Protein AF-A0A961RXB1-F1 (afdb_monomer_lite)

Sequence (75 aa):
MAMYLIHTSLSVPYNDVAAMFRRDRTTVAHACRTIEDMRDTPAFDDMIGELEKTIELMASMAGTVGSQEVRDGQA

Radius of gyration: 16.27 Å; chains: 1; bounding box: 48×29×29 Å

Structure (mmCIF, N/CA/C/O backbone):
data_AF-A0A961RXB1-F1
#
_entry.id   AF-A0A961RXB1-F1
#
loop_
_atom_site.group_PDB
_atom_site.id
_atom_site.type_symbol
_atom_site.label_atom_id
_atom_site.label_alt_id
_atom_site.label_comp_id
_atom_site.label_asym_id
_atom_site.label_entity_id
_atom_site.label_seq_id
_atom_site.pdbx_PDB_ins_code
_atom_site.Cartn_x
_atom_site.Cartn_y
_atom_site.Cartn_z
_atom_site.occupancy
_atom_site.B_iso_or_equiv
_atom_site.auth_seq_id
_atom_site.auth_comp_id
_atom_site.auth_asym_id
_atom_site.auth_atom_id
_atom_site.pdbx_PDB_model_num
ATOM 1 N N . MET A 1 1 ? 0.493 -8.198 -0.109 1.00 90.19 1 MET A N 1
ATOM 2 C CA . MET A 1 1 ? 0.917 -7.248 0.940 1.00 90.19 1 MET A CA 1
ATOM 3 C C . MET A 1 1 ? 2.169 -6.455 0.558 1.00 90.19 1 MET A C 1
ATOM 5 O O . MET A 1 1 ? 2.022 -5.275 0.311 1.00 90.19 1 MET A O 1
ATOM 9 N N . ALA A 1 2 ? 3.362 -7.048 0.392 1.00 94.69 2 ALA A N 1
ATOM 10 C CA . ALA A 1 2 ? 4.579 -6.271 0.067 1.00 94.69 2 ALA A CA 1
ATOM 11 C C . ALA A 1 2 ? 4.468 -5.394 -1.204 1.00 94.69 2 ALA A C 1
ATOM 13 O O . ALA A 1 2 ? 4.801 -4.216 -1.169 1.00 94.69 2 ALA A O 1
ATOM 14 N N . MET A 1 3 ? 3.931 -5.943 -2.303 1.00 97.06 3 MET A N 1
ATOM 15 C CA . MET A 1 3 ? 3.696 -5.185 -3.546 1.00 97.06 3 MET A CA 1
ATOM 16 C C . MET A 1 3 ? 2.733 -4.003 -3.354 1.00 97.06 3 MET A C 1
ATOM 18 O O . MET A 1 3 ? 2.923 -2.962 -3.969 1.00 97.06 3 MET A O 1
ATOM 22 N N . TYR A 1 4 ? 1.719 -4.176 -2.498 1.00 97.44 4 TYR A N 1
ATOM 23 C CA . TYR A 1 4 ? 0.762 -3.12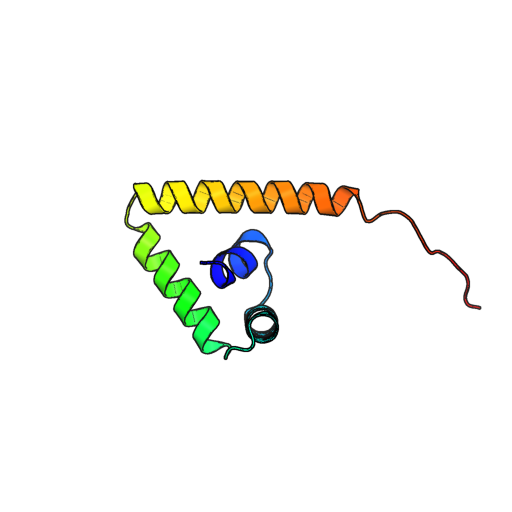4 -2.160 1.00 97.44 4 TYR A CA 1
ATOM 24 C C . TYR A 1 4 ? 1.460 -1.993 -1.410 1.00 97.44 4 TYR A C 1
ATOM 26 O O . TYR A 1 4 ? 1.414 -0.862 -1.856 1.00 97.44 4 TYR A O 1
ATOM 34 N N . LEU A 1 5 ? 2.196 -2.314 -0.345 1.00 96.06 5 LEU A N 1
ATOM 35 C CA . LEU A 1 5 ? 2.865 -1.317 0.495 1.00 96.06 5 LEU A CA 1
ATOM 36 C C . LEU A 1 5 ? 3.920 -0.509 -0.268 1.00 96.06 5 LEU A C 1
ATOM 38 O O . LEU A 1 5 ? 4.027 0.697 -0.094 1.00 96.06 5 LEU A O 1
ATOM 42 N N . ILE A 1 6 ? 4.683 -1.154 -1.153 1.00 94.75 6 ILE A N 1
ATOM 43 C CA . ILE A 1 6 ? 5.663 -0.452 -1.994 1.00 94.75 6 ILE A CA 1
ATOM 44 C C . ILE A 1 6 ? 4.955 0.499 -2.968 1.00 94.75 6 ILE A C 1
ATOM 46 O O . ILE A 1 6 ? 5.429 1.604 -3.213 1.00 94.75 6 ILE A O 1
ATOM 50 N N . HIS A 1 7 ? 3.810 0.096 -3.514 1.00 95.12 7 HIS A N 1
ATOM 51 C CA . HIS A 1 7 ? 3.039 0.982 -4.372 1.00 95.12 7 HIS A CA 1
ATOM 52 C C . HIS A 1 7 ? 2.391 2.133 -3.590 1.00 95.12 7 HIS A C 1
ATOM 54 O O . HIS A 1 7 ? 2.552 3.285 -3.973 1.00 95.12 7 HIS A O 1
ATOM 60 N N . THR A 1 8 ? 1.680 1.826 -2.507 1.00 95.06 8 THR A N 1
ATOM 61 C CA . THR A 1 8 ? 0.859 2.778 -1.752 1.00 95.06 8 THR A CA 1
ATOM 62 C C . THR A 1 8 ? 1.716 3.717 -0.906 1.00 95.06 8 THR A C 1
ATOM 64 O O . THR A 1 8 ? 1.588 4.929 -1.031 1.00 95.06 8 THR A O 1
ATOM 67 N N . SER A 1 9 ? 2.646 3.188 -0.105 1.00 94.38 9 SER A N 1
ATOM 68 C CA . SER A 1 9 ? 3.455 3.993 0.825 1.00 94.38 9 SER A CA 1
ATOM 69 C C . SER A 1 9 ? 4.668 4.653 0.165 1.00 94.38 9 SER A C 1
ATOM 71 O O . SER A 1 9 ? 5.132 5.684 0.639 1.00 94.38 9 SER A O 1
ATOM 73 N N . LEU A 1 10 ? 5.207 4.080 -0.920 1.00 92.69 10 LEU A N 1
ATOM 74 C CA . LEU A 1 10 ? 6.396 4.617 -1.609 1.00 92.69 10 LEU A CA 1
ATOM 75 C C . LEU A 1 10 ? 6.092 5.179 -3.006 1.00 92.69 10 LEU A C 1
ATOM 77 O O . LEU A 1 10 ? 7.010 5.608 -3.702 1.00 92.69 10 LEU A O 1
ATOM 81 N N . SER A 1 11 ? 4.823 5.184 -3.433 1.00 94.31 11 SER A N 1
ATOM 82 C CA . SER A 1 11 ? 4.381 5.687 -4.747 1.00 94.31 11 SER A CA 1
ATOM 83 C C . SER A 1 11 ? 5.105 5.057 -5.950 1.00 94.31 11 SER A C 1
ATOM 85 O O . SER A 1 11 ? 5.185 5.656 -7.024 1.00 94.31 11 SER A O 1
ATOM 87 N N . VAL A 1 12 ? 5.628 3.834 -5.805 1.00 95.06 12 VAL A N 1
ATOM 88 C CA . VAL A 1 12 ? 6.341 3.138 -6.888 1.00 95.06 12 VAL A CA 1
ATOM 89 C C . VAL A 1 12 ? 5.328 2.644 -7.930 1.00 95.06 12 VAL A C 1
ATOM 91 O O . VAL A 1 12 ? 4.328 2.007 -7.573 1.00 95.06 12 VAL A O 1
ATOM 94 N N . PRO A 1 13 ? 5.542 2.893 -9.233 1.00 96.19 13 PRO A N 1
ATOM 95 C CA . PRO A 1 13 ? 4.599 2.480 -10.266 1.00 96.19 13 PRO A CA 1
ATOM 96 C C . PRO A 1 13 ? 4.555 0.951 -10.419 1.00 96.19 13 PRO A C 1
ATOM 98 O O . PRO A 1 13 ? 5.545 0.251 -10.218 1.00 96.19 13 PRO A O 1
ATOM 101 N N . TYR A 1 14 ? 3.407 0.410 -10.847 1.00 96.69 14 TYR A N 1
ATOM 102 C CA . TYR A 1 14 ? 3.187 -1.045 -10.937 1.00 96.69 14 TYR A CA 1
ATOM 103 C C . TYR A 1 14 ? 4.223 -1.801 -11.772 1.00 96.69 14 TYR A C 1
ATOM 105 O O . TYR A 1 14 ? 4.497 -2.955 -11.465 1.00 96.69 14 TYR A O 1
ATOM 113 N N . ASN A 1 15 ? 4.771 -1.190 -12.826 1.00 96.81 15 ASN A N 1
ATOM 114 C CA . ASN A 1 15 ? 5.782 -1.840 -13.663 1.00 96.81 15 ASN A CA 1
ATOM 115 C C . ASN A 1 15 ? 7.089 -2.068 -12.897 1.00 96.81 15 ASN A C 1
ATOM 117 O O . ASN A 1 15 ? 7.671 -3.145 -12.998 1.00 96.81 15 ASN A O 1
ATOM 121 N N . ASP A 1 16 ? 7.498 -1.095 -12.086 1.00 97.12 16 ASP A N 1
ATOM 122 C CA . ASP A 1 16 ? 8.729 -1.179 -11.305 1.00 97.12 16 ASP A CA 1
ATOM 123 C C . ASP A 1 16 ? 8.550 -2.164 -10.147 1.00 9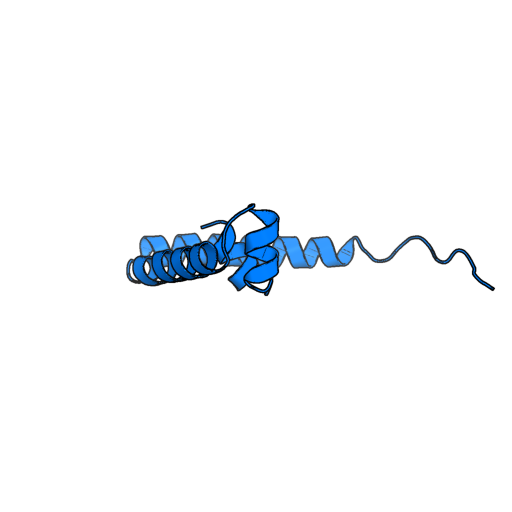7.12 16 ASP A C 1
ATOM 125 O O . ASP A 1 16 ? 9.394 -3.035 -9.938 1.00 97.12 16 ASP A O 1
ATOM 129 N N . VAL A 1 17 ? 7.389 -2.138 -9.477 1.00 97.00 17 VAL A N 1
ATOM 130 C CA . VAL A 1 17 ? 7.029 -3.167 -8.487 1.00 97.00 17 VAL A CA 1
ATOM 131 C C . VAL A 1 17 ? 7.020 -4.556 -9.134 1.00 97.00 17 VAL A C 1
ATOM 133 O O . VAL A 1 17 ? 7.598 -5.500 -8.602 1.00 97.00 17 VAL A O 1
ATOM 136 N N . ALA A 1 18 ? 6.416 -4.712 -10.310 1.00 97.38 18 ALA A N 1
ATOM 137 C CA . ALA A 1 18 ? 6.380 -5.990 -11.015 1.00 97.38 18 ALA A CA 1
ATOM 138 C C . ALA A 1 18 ? 7.796 -6.501 -11.335 1.00 97.38 18 ALA A C 1
ATOM 140 O O . ALA A 1 18 ? 8.099 -7.671 -11.081 1.00 97.38 18 ALA A O 1
ATOM 141 N N . ALA A 1 19 ? 8.684 -5.617 -11.798 1.00 97.50 19 ALA A N 1
ATOM 142 C CA . ALA A 1 19 ? 10.083 -5.933 -12.067 1.00 97.50 19 ALA A CA 1
ATOM 143 C C . ALA A 1 19 ? 10.839 -6.366 -10.799 1.00 97.50 19 ALA A C 1
ATOM 145 O O . ALA A 1 19 ? 11.503 -7.406 -10.817 1.00 97.50 19 AL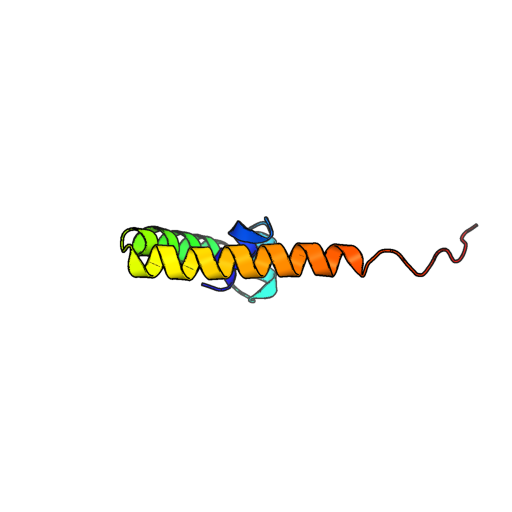A A O 1
ATOM 146 N N . MET A 1 20 ? 10.682 -5.644 -9.680 1.00 96.56 20 MET A N 1
ATOM 147 C CA . MET A 1 20 ? 11.311 -5.974 -8.389 1.00 96.56 20 MET A CA 1
ATOM 148 C C . MET A 1 20 ? 10.950 -7.384 -7.909 1.00 96.56 20 MET A C 1
ATOM 150 O O . MET A 1 20 ? 11.803 -8.113 -7.404 1.00 96.56 20 MET A O 1
ATOM 154 N N . PHE A 1 21 ? 9.693 -7.791 -8.095 1.00 95.88 21 PHE A N 1
ATOM 155 C CA . PHE A 1 21 ? 9.197 -9.099 -7.662 1.00 95.88 21 PHE A CA 1
ATOM 156 C C . PHE A 1 21 ? 9.268 -10.182 -8.747 1.00 95.88 21 PHE A C 1
ATOM 158 O O . PHE A 1 21 ? 8.867 -11.319 -8.487 1.00 95.88 21 PHE A O 1
ATOM 165 N N . ARG A 1 22 ? 9.774 -9.864 -9.949 1.00 97.25 22 ARG A N 1
ATOM 166 C CA . ARG A 1 22 ? 9.789 -10.756 -11.126 1.00 97.25 22 ARG A CA 1
ATOM 167 C C . ARG A 1 22 ? 8.401 -11.329 -11.436 1.00 97.25 22 ARG A C 1
ATOM 169 O O . ARG A 1 22 ? 8.231 -12.531 -11.644 1.00 97.25 22 ARG A O 1
ATOM 176 N N . ARG A 1 23 ? 7.391 -10.464 -11.407 1.00 96.69 23 ARG A N 1
ATOM 177 C CA . ARG A 1 23 ? 5.988 -10.788 -11.691 1.00 96.69 23 ARG A CA 1
ATOM 178 C C . ARG A 1 23 ? 5.463 -9.948 -12.844 1.00 96.69 23 ARG A C 1
ATOM 180 O O . ARG A 1 23 ? 6.118 -9.018 -13.296 1.00 96.69 23 ARG A O 1
ATOM 187 N N . ASP A 1 24 ? 4.269 -10.295 -13.311 1.00 96.81 24 ASP A N 1
ATOM 188 C CA . ASP A 1 24 ? 3.555 -9.488 -14.292 1.00 96.81 24 ASP A CA 1
ATOM 189 C C . ASP A 1 24 ? 2.878 -8.281 -13.620 1.00 96.81 24 ASP A C 1
ATOM 191 O O . ASP A 1 24 ? 2.431 -8.364 -12.471 1.00 96.81 24 ASP A O 1
ATOM 195 N N . ARG A 1 25 ? 2.736 -7.170 -14.351 1.00 96.06 25 ARG A N 1
ATOM 196 C CA . ARG A 1 25 ? 2.033 -5.960 -13.886 1.00 96.06 25 ARG A CA 1
ATOM 197 C C . ARG A 1 25 ? 0.622 -6.273 -13.370 1.00 96.06 25 ARG A C 1
ATOM 199 O O . ARG A 1 25 ? 0.172 -5.682 -12.388 1.00 96.06 25 ARG A O 1
ATOM 206 N N . THR A 1 26 ? -0.084 -7.216 -13.993 1.00 97.50 26 THR A N 1
ATOM 207 C CA . THR A 1 26 ? -1.421 -7.650 -13.557 1.00 97.50 26 THR A CA 1
ATOM 208 C C . THR A 1 26 ? -1.405 -8.349 -12.200 1.00 97.50 26 THR A C 1
ATOM 210 O O . THR A 1 26 ? -2.385 -8.243 -11.466 1.00 97.50 26 THR A O 1
ATOM 213 N N . THR A 1 27 ? -0.290 -8.987 -11.821 1.00 97.50 27 THR A N 1
ATOM 214 C CA . THR A 1 27 ? -0.108 -9.576 -10.484 1.00 97.50 27 THR A CA 1
ATOM 215 C C . THR A 1 27 ? -0.064 -8.489 -9.416 1.00 97.50 27 THR A C 1
ATOM 217 O O . THR A 1 27 ? -0.692 -8.643 -8.375 1.00 97.50 27 THR A O 1
ATOM 220 N N . VAL A 1 28 ? 0.612 -7.366 -9.685 1.00 97.44 28 VAL A N 1
ATOM 221 C CA . VAL A 1 28 ? 0.634 -6.209 -8.774 1.00 97.44 28 VAL A CA 1
ATOM 222 C C . VAL A 1 28 ? -0.768 -5.626 -8.631 1.00 97.44 28 VAL A C 1
ATOM 224 O O . VAL A 1 28 ? -1.253 -5.458 -7.518 1.00 97.44 28 VAL A O 1
ATOM 227 N N . ALA A 1 29 ? -1.465 -5.418 -9.751 1.00 97.56 29 ALA A N 1
ATOM 228 C CA . ALA A 1 29 ? -2.836 -4.915 -9.736 1.00 97.56 29 ALA A CA 1
ATOM 229 C C . ALA A 1 29 ? -3.797 -5.849 -8.978 1.00 97.56 29 ALA A C 1
ATOM 231 O O . ALA A 1 29 ? -4.679 -5.383 -8.260 1.00 97.56 29 ALA A O 1
ATOM 232 N N . HIS A 1 30 ? -3.633 -7.165 -9.132 1.00 97.88 30 HIS A N 1
ATOM 233 C CA . HIS A 1 30 ? -4.394 -8.150 -8.370 1.00 97.88 30 HIS A CA 1
ATOM 234 C C . HIS A 1 30 ? -4.068 -8.074 -6.877 1.00 97.88 30 HIS A C 1
ATOM 236 O O . HIS A 1 30 ? -4.990 -7.991 -6.078 1.00 97.88 30 HIS A O 1
ATOM 242 N N . ALA A 1 31 ? -2.785 -8.015 -6.510 1.00 97.06 31 ALA A N 1
ATOM 243 C CA . ALA A 1 31 ? -2.360 -7.889 -5.122 1.00 97.06 31 ALA A CA 1
ATOM 244 C C . ALA A 1 31 ? -2.886 -6.608 -4.458 1.00 97.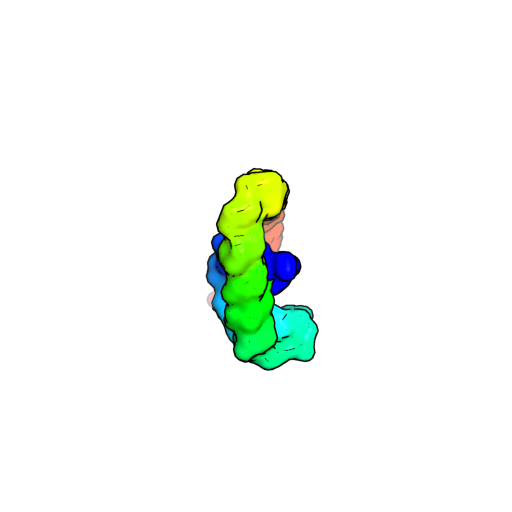06 31 ALA A C 1
ATOM 246 O O . ALA A 1 31 ? -3.250 -6.661 -3.288 1.00 97.06 31 ALA A O 1
ATOM 247 N N . CYS A 1 32 ? -2.942 -5.484 -5.180 1.00 97.50 32 CYS A N 1
ATOM 248 C CA . CYS A 1 32 ? -3.532 -4.252 -4.661 1.00 97.50 32 CYS A CA 1
ATOM 249 C C . CYS A 1 32 ? -5.030 -4.417 -4.402 1.00 97.50 32 CYS A C 1
ATOM 251 O O . CYS A 1 32 ? -5.465 -4.157 -3.289 1.00 97.50 32 CYS A O 1
ATOM 253 N N . ARG A 1 33 ? -5.795 -4.931 -5.376 1.00 97.81 33 ARG A N 1
ATOM 254 C CA . ARG A 1 33 ? -7.233 -5.193 -5.191 1.00 97.81 33 ARG A CA 1
ATOM 255 C C . ARG A 1 33 ? -7.507 -6.123 -4.015 1.00 97.81 33 ARG A C 1
ATOM 257 O O . ARG A 1 33 ? -8.318 -5.797 -3.171 1.00 97.81 33 ARG A O 1
ATOM 264 N N . THR A 1 34 ? -6.776 -7.233 -3.916 1.00 98.00 34 THR A N 1
ATOM 265 C CA . THR A 1 34 ? -6.953 -8.187 -2.816 1.00 98.00 34 THR A CA 1
ATOM 266 C C . THR A 1 34 ? -6.703 -7.559 -1.450 1.00 98.00 34 THR A C 1
ATOM 268 O O . THR A 1 34 ? -7.384 -7.918 -0.501 1.00 98.00 34 THR A O 1
ATOM 271 N N . ILE A 1 35 ? -5.731 -6.649 -1.324 1.00 97.75 35 ILE A N 1
ATOM 272 C CA . ILE A 1 35 ? -5.500 -5.961 -0.051 1.00 97.75 35 ILE A CA 1
ATOM 273 C C . ILE A 1 35 ? -6.621 -4.962 0.230 1.00 97.75 35 ILE A C 1
ATOM 275 O O . ILE A 1 35 ? -7.136 -4.990 1.338 1.00 97.75 35 ILE A O 1
ATOM 279 N N . GLU A 1 36 ? -7.036 -4.156 -0.751 1.00 97.06 36 GLU A N 1
ATOM 280 C CA . GLU A 1 36 ? -8.159 -3.215 -0.599 1.00 97.06 36 GLU A CA 1
ATOM 281 C C . GLU A 1 36 ? -9.460 -3.923 -0.197 1.00 97.06 36 GLU A C 1
ATOM 283 O O . GLU A 1 36 ? -10.101 -3.512 0.762 1.00 97.06 36 GLU A O 1
ATOM 288 N N . ASP A 1 37 ? -9.789 -5.058 -0.821 1.00 97.94 37 ASP A N 1
ATOM 289 C CA . ASP A 1 37 ? -10.963 -5.864 -0.456 1.00 97.94 37 ASP A CA 1
ATOM 290 C C . ASP A 1 37 ? -10.890 -6.372 1.002 1.00 97.94 37 ASP A C 1
ATOM 292 O O . ASP A 1 37 ? -11.902 -6.561 1.671 1.00 97.94 37 ASP A O 1
ATOM 296 N N . MET A 1 38 ? -9.683 -6.613 1.528 1.00 97.38 38 MET A N 1
ATOM 297 C CA . MET A 1 38 ? -9.491 -7.039 2.918 1.00 97.38 38 MET A CA 1
ATOM 298 C C . MET A 1 38 ? -9.573 -5.877 3.919 1.00 97.38 38 MET A C 1
ATOM 300 O O . MET A 1 38 ? -9.849 -6.127 5.097 1.00 97.38 38 MET A O 1
ATOM 304 N N . ARG A 1 39 ? -9.357 -4.624 3.484 1.00 97.19 39 ARG A N 1
ATOM 305 C CA . ARG A 1 39 ? -9.448 -3.423 4.341 1.00 97.19 39 ARG A CA 1
ATOM 306 C C . ARG A 1 39 ? -10.876 -3.125 4.803 1.00 97.19 39 ARG A C 1
ATOM 308 O O . ARG A 1 39 ? -11.053 -2.391 5.765 1.00 97.19 39 ARG A O 1
ATOM 315 N N . ASP A 1 40 ? -11.883 -3.792 4.242 1.00 97.00 40 ASP A N 1
ATOM 316 C CA . ASP A 1 40 ? -13.250 -3.783 4.784 1.00 97.00 40 ASP A CA 1
ATOM 317 C C . ASP A 1 40 ? -13.343 -4.394 6.200 1.00 97.00 40 ASP A C 1
ATOM 319 O O . ASP A 1 40 ? -14.340 -4.219 6.904 1.00 97.00 40 ASP A O 1
ATOM 323 N N . THR A 1 41 ? -12.312 -5.123 6.645 1.00 97.94 41 THR A N 1
ATOM 324 C CA . THR A 1 41 ? -12.218 -5.645 8.013 1.00 97.94 41 THR A CA 1
ATOM 325 C C . THR A 1 41 ? -11.427 -4.677 8.903 1.00 97.94 41 THR A C 1
ATOM 327 O O . THR A 1 41 ? -10.217 -4.559 8.702 1.00 97.94 41 THR A O 1
ATOM 330 N N . PRO A 1 42 ? -12.027 -4.080 9.957 1.00 97.56 42 PRO A N 1
ATOM 331 C CA . PRO A 1 42 ? -11.363 -3.049 10.765 1.00 97.56 42 PRO A CA 1
ATOM 332 C C . PRO A 1 42 ? -10.003 -3.470 11.337 1.00 97.56 42 PRO A C 1
ATOM 334 O O . PRO A 1 42 ? -9.026 -2.747 11.216 1.00 97.56 42 PRO A O 1
ATOM 337 N N . ALA A 1 43 ? -9.899 -4.692 11.870 1.00 97.62 43 ALA A N 1
ATOM 338 C CA . ALA A 1 43 ? -8.639 -5.191 12.426 1.00 97.62 43 ALA A CA 1
ATOM 339 C C . ALA A 1 43 ? -7.524 -5.356 11.373 1.00 97.62 43 ALA A C 1
ATOM 341 O O . ALA A 1 43 ? -6.341 -5.295 11.705 1.00 97.62 43 ALA A O 1
ATOM 342 N N . PHE A 1 44 ? -7.887 -5.609 10.113 1.00 97.56 44 PHE A N 1
ATOM 343 C CA . PHE A 1 44 ? -6.924 -5.699 9.020 1.00 97.56 44 PHE A CA 1
ATOM 344 C C . PHE A 1 44 ? -6.528 -4.307 8.522 1.00 97.56 44 PHE A C 1
ATOM 346 O O . PHE A 1 44 ? -5.346 -4.071 8.283 1.00 97.56 44 PHE A O 1
ATOM 353 N N . ASP A 1 45 ? -7.492 -3.390 8.417 1.00 98.06 45 ASP A N 1
ATOM 354 C CA . ASP A 1 45 ? -7.245 -1.989 8.066 1.00 98.06 45 ASP A CA 1
ATOM 355 C C . ASP A 1 45 ? -6.286 -1.317 9.054 1.00 98.06 45 ASP A C 1
ATOM 357 O O . ASP A 1 45 ? -5.288 -0.729 8.637 1.00 98.06 45 ASP A O 1
ATOM 361 N N . ASP A 1 46 ? -6.513 -1.509 10.358 1.00 98.31 46 ASP A N 1
ATOM 362 C CA . ASP A 1 46 ? -5.643 -0.994 11.418 1.00 98.31 46 ASP A CA 1
ATOM 363 C C . ASP A 1 46 ? -4.202 -1.516 11.267 1.00 98.31 46 ASP A C 1
ATOM 365 O O . ASP A 1 46 ? -3.246 -0.737 11.268 1.00 98.31 46 ASP A O 1
ATOM 369 N N . MET A 1 47 ? -4.035 -2.829 11.066 1.00 97.81 47 MET A N 1
ATOM 370 C CA . MET A 1 47 ? -2.721 -3.460 10.881 1.00 97.81 47 MET A CA 1
ATOM 371 C C . MET A 1 47 ? -1.992 -2.933 9.637 1.00 97.81 47 MET A C 1
ATOM 373 O O . MET A 1 47 ? -0.790 -2.655 9.685 1.00 97.81 47 MET A O 1
ATOM 377 N N . ILE A 1 48 ? -2.699 -2.795 8.512 1.00 97.94 48 ILE A N 1
ATOM 378 C CA . ILE A 1 48 ? -2.114 -2.235 7.292 1.00 97.94 48 ILE A CA 1
ATOM 379 C C . ILE A 1 48 ? -1.734 -0.771 7.516 1.00 97.94 48 ILE A C 1
ATOM 381 O O . ILE A 1 48 ? -0.620 -0.388 7.163 1.00 97.94 48 ILE A O 1
ATOM 385 N N . GLY A 1 49 ? -2.590 0.017 8.168 1.00 97.69 49 GLY A N 1
ATOM 386 C CA . GLY A 1 49 ? -2.316 1.415 8.489 1.00 97.69 49 GLY A CA 1
ATOM 387 C C . GLY A 1 49 ? -1.088 1.602 9.386 1.00 97.69 49 GLY A C 1
ATOM 388 O O . GLY A 1 49 ? -0.324 2.551 9.201 1.00 97.69 49 GLY A O 1
ATOM 389 N N . GLU A 1 50 ? -0.842 0.703 10.342 1.00 97.94 50 GLU A N 1
ATOM 390 C CA . GLU A 1 50 ? 0.391 0.707 11.145 1.00 97.94 50 GLU A CA 1
ATOM 391 C C . GLU A 1 50 ? 1.640 0.430 10.299 1.00 97.94 50 GLU A C 1
ATOM 393 O O . GLU A 1 50 ? 2.683 1.071 10.479 1.00 97.94 50 GLU A O 1
ATOM 398 N N . LEU A 1 51 ? 1.543 -0.500 9.351 1.00 97.50 51 LEU A N 1
ATOM 399 C CA . LEU A 1 51 ? 2.647 -0.846 8.465 1.00 97.50 51 LEU A CA 1
ATOM 400 C C . LEU A 1 51 ? 2.943 0.271 7.455 1.00 97.50 51 LEU A C 1
ATOM 402 O O . LEU A 1 51 ? 4.111 0.589 7.239 1.00 97.50 51 LEU A O 1
ATOM 406 N N . GLU A 1 52 ? 1.910 0.907 6.899 1.00 96.38 52 GLU A N 1
ATOM 407 C CA . GLU A 1 52 ? 2.028 2.084 6.028 1.00 96.38 52 GLU A CA 1
ATOM 408 C C . GLU A 1 52 ? 2.765 3.218 6.748 1.00 96.38 52 GLU A C 1
ATOM 410 O O . GLU A 1 52 ? 3.807 3.671 6.272 1.00 96.38 52 GLU A O 1
ATOM 415 N N . LYS A 1 53 ? 2.321 3.576 7.962 1.00 96.44 53 LYS A N 1
ATOM 416 C CA . LYS A 1 53 ? 2.988 4.585 8.806 1.00 96.44 53 LYS A CA 1
ATOM 417 C C . LYS A 1 53 ? 4.443 4.227 9.090 1.00 96.44 53 LYS A C 1
ATOM 419 O O . LYS A 1 53 ? 5.321 5.083 9.026 1.00 96.44 53 LYS A O 1
ATOM 424 N N . THR A 1 54 ? 4.720 2.965 9.411 1.00 96.44 54 THR A N 1
ATOM 425 C CA . THR A 1 54 ? 6.085 2.504 9.702 1.00 96.44 54 THR A CA 1
ATOM 426 C C . THR A 1 54 ? 6.995 2.661 8.484 1.00 96.44 54 THR A C 1
ATOM 428 O O . THR A 1 54 ? 8.124 3.135 8.616 1.00 96.44 54 THR A O 1
ATOM 431 N N . ILE A 1 55 ? 6.510 2.306 7.292 1.00 94.50 55 ILE A N 1
ATOM 432 C CA . ILE A 1 55 ? 7.261 2.433 6.037 1.00 94.50 55 ILE A CA 1
ATOM 433 C C . ILE A 1 55 ? 7.489 3.902 5.679 1.00 94.50 55 ILE A C 1
ATOM 435 O O . ILE A 1 55 ? 8.605 4.257 5.308 1.00 94.50 55 ILE A O 1
ATOM 439 N N . GLU A 1 56 ? 6.486 4.763 5.835 1.00 93.06 56 GLU A N 1
ATOM 440 C CA . GLU A 1 56 ? 6.613 6.209 5.613 1.00 93.06 56 GLU A CA 1
ATOM 441 C C . GLU A 1 56 ? 7.653 6.839 6.549 1.00 93.06 56 GLU A C 1
ATOM 443 O O . GLU A 1 56 ? 8.522 7.594 6.107 1.00 93.06 56 GLU A O 1
ATOM 448 N N . LEU A 1 57 ? 7.635 6.465 7.834 1.00 94.56 57 LEU A N 1
ATOM 449 C CA . LEU A 1 57 ? 8.649 6.886 8.801 1.00 94.56 57 LEU A CA 1
ATOM 450 C C . LEU A 1 57 ? 10.044 6.403 8.386 1.00 94.56 57 LEU A C 1
ATOM 452 O O . LEU A 1 57 ? 10.985 7.197 8.364 1.00 94.56 57 LEU A O 1
ATOM 456 N N . MET A 1 58 ? 10.195 5.136 7.997 1.00 93.62 58 MET A N 1
ATOM 457 C CA . MET A 1 58 ? 11.475 4.599 7.519 1.00 93.62 58 MET A CA 1
ATOM 458 C C . MET A 1 58 ? 11.968 5.302 6.253 1.00 93.62 58 MET A C 1
ATOM 460 O O . MET A 1 58 ? 13.149 5.630 6.169 1.00 93.62 58 MET A O 1
ATOM 464 N N . ALA A 1 59 ? 11.085 5.576 5.293 1.00 88.44 59 ALA A N 1
ATOM 465 C CA . ALA A 1 59 ? 11.421 6.295 4.070 1.00 88.44 59 ALA A CA 1
ATOM 466 C C . ALA A 1 59 ? 11.866 7.734 4.369 1.00 88.44 59 ALA A C 1
ATOM 468 O O . ALA A 1 59 ? 12.856 8.201 3.805 1.00 88.44 59 ALA A O 1
ATOM 469 N N . SER A 1 60 ? 11.201 8.408 5.314 1.00 88.69 60 SER A N 1
ATOM 470 C CA . SER A 1 60 ? 11.597 9.747 5.762 1.00 88.69 60 SER A CA 1
ATOM 471 C C . SER A 1 60 ? 12.992 9.758 6.402 1.00 88.69 60 SER A C 1
ATOM 473 O O . SER A 1 60 ? 13.781 10.662 6.133 1.00 88.69 60 SER A O 1
ATOM 475 N N . MET A 1 61 ? 13.342 8.718 7.171 1.00 86.88 61 MET A N 1
ATOM 476 C CA . MET A 1 61 ? 14.683 8.549 7.745 1.00 86.88 61 MET A CA 1
ATOM 477 C C . MET A 1 61 ? 15.723 8.159 6.689 1.00 86.88 61 MET A C 1
ATOM 479 O O . MET A 1 61 ? 16.851 8.632 6.730 1.00 86.88 61 MET A O 1
ATOM 483 N N . ALA A 1 62 ? 15.372 7.329 5.707 1.00 80.06 62 ALA A N 1
ATOM 484 C CA . ALA A 1 62 ? 16.276 7.003 4.604 1.00 80.06 62 ALA A CA 1
ATOM 485 C C . ALA A 1 62 ? 16.600 8.249 3.756 1.00 80.06 62 ALA A C 1
ATOM 487 O O . ALA A 1 62 ? 17.727 8.402 3.284 1.00 80.06 62 ALA A O 1
ATOM 488 N N . GLY A 1 63 ? 15.648 9.182 3.637 1.00 66.00 63 GLY A N 1
ATOM 489 C CA . GLY A 1 63 ? 15.844 10.488 3.007 1.00 66.00 63 GLY A CA 1
ATOM 490 C C . GLY A 1 63 ? 16.822 11.415 3.743 1.00 66.00 63 GLY A C 1
ATOM 491 O O . GLY A 1 63 ? 17.431 12.267 3.099 1.00 66.00 63 GLY A O 1
ATOM 492 N N . THR A 1 64 ? 17.046 11.240 5.054 1.00 55.38 64 THR A N 1
ATOM 493 C CA . THR A 1 64 ? 18.053 12.022 5.801 1.00 55.38 64 THR A CA 1
ATOM 494 C C . THR A 1 64 ? 19.473 11.462 5.6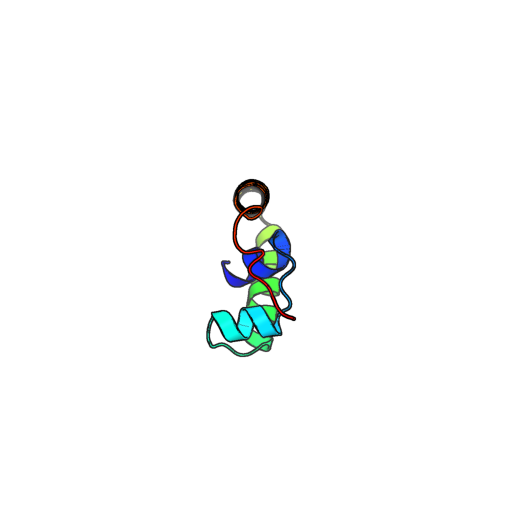67 1.00 55.38 64 THR A C 1
ATOM 496 O O . THR A 1 64 ? 20.433 12.177 5.947 1.00 55.38 64 THR A O 1
ATOM 499 N N . VAL A 1 65 ? 19.634 10.229 5.171 1.00 54.34 65 VAL A N 1
ATOM 500 C CA . VAL A 1 65 ? 20.935 9.543 5.023 1.00 54.34 65 VAL A CA 1
ATOM 501 C C . VAL A 1 65 ? 21.549 9.715 3.615 1.00 54.34 65 VAL A C 1
ATOM 503 O O . VAL A 1 65 ? 22.703 9.368 3.396 1.00 54.34 65 VAL A O 1
ATOM 506 N N . GLY A 1 66 ? 20.832 10.314 2.656 1.00 45.94 66 GLY A N 1
ATOM 507 C CA . GLY A 1 66 ? 21.250 10.392 1.244 1.00 45.94 66 GLY A CA 1
ATOM 508 C C . GLY A 1 66 ? 21.947 11.677 0.770 1.00 45.94 66 GLY A C 1
ATOM 509 O O . GLY A 1 66 ? 22.083 11.860 -0.436 1.00 45.94 66 GLY A O 1
ATOM 510 N N . SER A 1 67 ? 22.357 12.592 1.657 1.00 44.56 67 SER A N 1
ATOM 511 C CA . SER A 1 67 ? 22.959 13.882 1.260 1.00 44.56 67 SER A CA 1
ATOM 512 C C . SER A 1 67 ? 24.447 14.007 1.600 1.00 44.56 67 SER A C 1
ATOM 514 O O . SER A 1 67 ? 24.858 15.034 2.126 1.00 44.56 67 SER A O 1
ATOM 516 N N . GLN A 1 68 ? 25.285 13.009 1.306 1.00 48.12 68 GLN A N 1
ATOM 517 C CA . GLN A 1 68 ? 26.726 13.262 1.178 1.00 48.12 68 GLN A CA 1
ATOM 518 C C . GLN A 1 68 ? 27.442 12.177 0.365 1.00 48.12 68 GLN A C 1
ATOM 520 O O . GLN A 1 68 ? 27.169 10.999 0.548 1.00 48.12 68 GLN A O 1
ATOM 525 N N . GLU A 1 69 ? 28.376 12.636 -0.482 1.00 39.19 69 GLU A N 1
ATOM 526 C CA . GLU A 1 69 ? 29.282 11.887 -1.382 1.00 39.19 69 GLU A CA 1
ATOM 527 C C . GLU A 1 69 ? 28.626 11.454 -2.717 1.00 39.19 69 GLU A C 1
ATOM 529 O O . GLU A 1 69 ? 27.690 10.673 -2.743 1.00 39.19 69 GLU A O 1
ATOM 534 N N . VAL A 1 70 ? 29.002 11.939 -3.908 1.00 50.28 70 VAL A N 1
ATOM 535 C CA . VAL A 1 70 ? 30.314 12.357 -4.423 1.00 50.28 70 VAL A CA 1
ATOM 536 C C . VAL A 1 70 ? 30.113 13.481 -5.449 1.00 50.28 70 VAL A C 1
ATOM 538 O O . VAL A 1 70 ? 29.435 13.314 -6.461 1.00 50.28 70 VAL A O 1
ATOM 541 N N . ARG A 1 71 ? 30.723 14.640 -5.190 1.00 46.44 71 ARG A N 1
ATOM 542 C CA . ARG A 1 71 ? 30.873 15.741 -6.150 1.00 46.44 71 ARG A CA 1
ATOM 543 C C . ARG A 1 71 ? 32.310 15.701 -6.678 1.00 46.44 71 ARG A C 1
ATOM 545 O O . ARG A 1 71 ? 33.048 16.664 -6.515 1.00 46.44 71 ARG A O 1
ATOM 552 N N . ASP A 1 72 ? 32.697 14.566 -7.258 1.00 43.56 72 ASP A N 1
ATOM 553 C CA . ASP A 1 72 ? 33.948 14.443 -8.005 1.00 43.56 72 ASP A CA 1
ATOM 554 C C . ASP A 1 72 ? 33.702 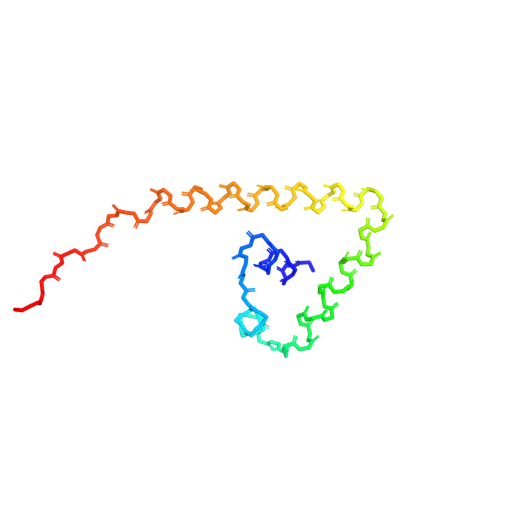14.744 -9.479 1.00 43.56 72 ASP A C 1
ATOM 556 O O . ASP A 1 72 ? 32.680 14.388 -10.067 1.00 43.56 72 ASP A O 1
ATOM 560 N N . GLY A 1 73 ? 34.632 15.523 -10.015 1.00 59.78 73 GLY A N 1
ATOM 561 C CA . GLY A 1 73 ? 34.443 16.372 -11.171 1.00 59.78 73 GLY A CA 1
ATOM 562 C C . GLY A 1 73 ? 34.356 15.668 -12.518 1.00 59.78 73 GLY A C 1
ATOM 563 O O . GLY A 1 73 ? 35.028 14.677 -12.780 1.00 59.78 73 GLY A O 1
ATOM 564 N N . GLN A 1 74 ? 33.597 16.308 -13.401 1.00 45.25 74 GLN A N 1
ATOM 565 C CA . GLN A 1 74 ? 33.719 16.306 -14.858 1.00 45.25 74 GLN A CA 1
ATOM 566 C C . GLN A 1 74 ? 33.103 17.644 -15.311 1.00 45.25 74 GLN A C 1
ATOM 568 O O . GLN A 1 74 ? 32.040 18.001 -14.812 1.00 45.25 74 GLN A O 1
ATOM 573 N N . ALA A 1 75 ? 33.655 18.457 -16.200 1.00 41.22 75 ALA A N 1
ATOM 574 C CA . ALA A 1 75 ? 34.938 18.552 -16.884 1.00 41.22 75 ALA A CA 1
ATOM 575 C C . ALA A 1 75 ? 35.060 20.020 -17.351 1.00 41.22 75 ALA A C 1
ATOM 577 O O . ALA A 1 75 ? 33.997 20.678 -17.465 1.00 41.22 75 ALA A O 1
#

Foldseek 3Di:
DVLQLCCPLVVDQLVVSCVVVVHDSVVSVVVNVVLVVVCVDVVSVVVVVVVSVVVNVVVVVVVVVPPDDDPDDDD

Secondary structure (DSSP, 8-state):
-HHHHHHHHH---HHHHHHHHT--HHHHHHHHHHHHHHTTSHHHHHHHHHHHHHHHHHHHHHHHS-S-S------

pLDDT: mean 87.77, std 18.13, range [39.19, 98.31]